Protein AF-A0A2D7FQX0-F1 (afdb_monomer_lite)

Foldseek 3Di:
DLVVQEPDDDQAEDADPDPPPPDPSYNYHHQQDFPDDDDDPLSVLQRCLAACRVVQAQHKDKAADPPDDDDHHCHCVVVVDPDQAKEAAQDPVDDDRQFGDDRIMIGHHDDLRNCSRVCCNVCVVVCCVVQVPNSRNSSSVSRCVRPVHHHYDDPPPDDDCVPHVDD

Structure (mmCIF, N/CA/C/O backbone):
data_AF-A0A2D7FQX0-F1
#
_entry.id   AF-A0A2D7FQX0-F1
#
loop_
_atom_site.group_PDB
_atom_site.id
_atom_site.type_symbol
_atom_site.label_atom_id
_atom_site.label_alt_id
_atom_site.label_comp_id
_atom_site.label_asym_id
_atom_site.label_entity_id
_atom_site.label_seq_id
_atom_site.pdbx_PDB_ins_code
_atom_site.Cartn_x
_atom_site.Cartn_y
_atom_site.Cartn_z
_atom_site.occupancy
_atom_site.B_iso_or_equiv
_atom_site.auth_seq_id
_atom_site.auth_comp_id
_atom_site.auth_asym_id
_atom_site.auth_atom_id
_atom_site.pdbx_PDB_model_num
ATOM 1 N N . MET A 1 1 ? -14.832 -13.336 9.123 1.00 69.75 1 MET A N 1
ATOM 2 C CA . MET A 1 1 ? -15.171 -12.810 7.781 1.00 69.75 1 MET A CA 1
ATOM 3 C C . MET A 1 1 ? -15.083 -11.294 7.805 1.00 69.75 1 MET A C 1
ATOM 5 O O . MET A 1 1 ? -15.625 -10.688 8.723 1.00 69.75 1 MET A O 1
ATOM 9 N N . VAL A 1 2 ? -14.405 -10.688 6.828 1.00 84.75 2 VAL A N 1
ATOM 10 C CA . VAL A 1 2 ? -14.232 -9.225 6.724 1.00 84.75 2 VAL A CA 1
ATOM 11 C C . VAL A 1 2 ? -15.586 -8.505 6.645 1.00 84.75 2 VAL A C 1
ATOM 13 O O . VAL A 1 2 ? -15.801 -7.539 7.367 1.00 84.75 2 VAL A O 1
ATOM 16 N N . LEU A 1 3 ? -16.536 -9.049 5.872 1.00 89.31 3 LEU A N 1
ATOM 17 C CA . LEU A 1 3 ? -17.895 -8.506 5.717 1.00 89.31 3 LEU A CA 1
ATOM 18 C C . LEU A 1 3 ? -18.701 -8.427 7.022 1.00 89.31 3 LEU A C 1
ATOM 20 O O . LEU A 1 3 ? -19.589 -7.597 7.141 1.00 89.31 3 LEU A O 1
ATOM 24 N N . ALA A 1 4 ? -18.382 -9.255 8.020 1.00 90.50 4 ALA A N 1
ATOM 25 C CA . ALA A 1 4 ? -19.036 -9.194 9.328 1.00 90.50 4 ALA A CA 1
ATOM 26 C C . ALA A 1 4 ? -18.488 -8.065 10.224 1.00 90.50 4 ALA A C 1
ATOM 28 O O . ALA A 1 4 ? -19.060 -7.788 11.273 1.00 90.50 4 ALA A O 1
ATOM 29 N N . ASN A 1 5 ? -17.375 -7.435 9.831 1.00 93.31 5 ASN A N 1
ATOM 30 C CA . ASN A 1 5 ? -16.667 -6.416 10.607 1.00 93.31 5 ASN A CA 1
ATOM 31 C C . ASN A 1 5 ? -16.786 -5.011 9.993 1.00 93.31 5 ASN A C 1
ATOM 33 O O . ASN A 1 5 ? -16.045 -4.109 10.372 1.00 93.31 5 ASN A O 1
ATOM 37 N N . THR A 1 6 ? -17.683 -4.792 9.034 1.00 95.19 6 THR A N 1
ATOM 38 C CA . THR A 1 6 ? -17.898 -3.466 8.445 1.00 95.19 6 THR A CA 1
ATOM 39 C C . THR A 1 6 ? -19.360 -3.265 8.083 1.00 95.19 6 THR A C 1
ATOM 41 O O . THR A 1 6 ? -20.029 -4.199 7.648 1.00 95.19 6 THR A O 1
ATOM 44 N N . SER A 1 7 ? -19.862 -2.042 8.259 1.00 95.31 7 SER A N 1
ATOM 45 C CA . SER A 1 7 ? -21.178 -1.643 7.745 1.00 95.31 7 SER A CA 1
ATOM 46 C C . SER A 1 7 ? -21.122 -1.172 6.287 1.00 95.31 7 SER A C 1
ATOM 48 O O . SER A 1 7 ? -22.158 -0.925 5.667 1.00 95.31 7 SER A O 1
ATOM 50 N N . ARG A 1 8 ? -19.916 -1.028 5.724 1.00 93.44 8 ARG A N 1
ATOM 51 C CA . ARG A 1 8 ? -19.702 -0.532 4.366 1.00 93.44 8 ARG A CA 1
ATOM 52 C C . ARG A 1 8 ? -19.830 -1.648 3.342 1.00 93.44 8 ARG A C 1
ATOM 54 O O . ARG A 1 8 ? -19.433 -2.787 3.568 1.00 93.44 8 ARG A O 1
ATOM 61 N N . GLN A 1 9 ? -20.294 -1.275 2.155 1.00 92.31 9 GLN A N 1
ATOM 62 C CA . GLN A 1 9 ? -20.183 -2.137 0.990 1.00 92.31 9 GLN A CA 1
ATOM 63 C C . GLN A 1 9 ? -18.723 -2.160 0.524 1.00 92.31 9 GLN A C 1
ATOM 65 O O . GLN A 1 9 ? -18.178 -1.129 0.128 1.00 92.31 9 GLN A O 1
ATOM 70 N N . VAL A 1 10 ? -18.100 -3.335 0.563 1.00 92.50 10 VAL A N 1
ATOM 71 C CA . VAL A 1 10 ? -16.720 -3.549 0.113 1.00 92.50 10 VAL A CA 1
ATOM 72 C C . VAL A 1 10 ? -16.698 -4.479 -1.095 1.00 92.50 10 VAL A C 1
ATOM 74 O O . VAL A 1 10 ? -17.532 -5.375 -1.215 1.00 92.50 10 VAL A O 1
ATOM 77 N N . LYS A 1 11 ? -15.744 -4.254 -2.001 1.00 93.94 11 LYS A N 1
ATOM 78 C CA . LYS A 1 11 ? -15.471 -5.126 -3.148 1.00 93.94 11 LYS A CA 1
ATOM 79 C C . LYS A 1 11 ? -14.077 -5.709 -2.998 1.00 93.94 11 LYS A C 1
ATOM 81 O O . LYS A 1 11 ? -13.106 -4.956 -2.913 1.00 93.94 11 LYS A O 1
ATOM 86 N N . PHE A 1 12 ? -13.981 -7.032 -2.984 1.00 95.00 12 PHE A N 1
ATOM 87 C CA . PHE A 1 12 ? -12.698 -7.718 -2.919 1.00 95.00 12 PHE A CA 1
ATOM 88 C C . PHE A 1 12 ? -12.122 -7.872 -4.315 1.00 95.00 12 PHE A C 1
ATOM 90 O O . PHE A 1 12 ? -12.806 -8.335 -5.221 1.00 95.00 12 PHE A O 1
ATOM 97 N N . HIS A 1 13 ? -10.854 -7.503 -4.456 1.00 95.12 13 HIS A N 1
ATOM 98 C CA . HIS A 1 13 ? -10.065 -7.761 -5.649 1.00 95.12 13 HIS A CA 1
ATOM 99 C C . HIS A 1 13 ? -8.922 -8.684 -5.246 1.00 95.12 13 HIS A C 1
ATOM 101 O O . HIS A 1 13 ? -8.161 -8.360 -4.334 1.00 95.12 13 HIS A O 1
ATOM 107 N N . CYS A 1 14 ? -8.825 -9.841 -5.892 1.00 94.44 14 CYS A N 1
ATOM 108 C CA . CYS A 1 14 ? -7.759 -10.804 -5.656 1.00 94.44 14 CYS A CA 1
ATOM 109 C C . CYS A 1 14 ? -6.913 -10.916 -6.920 1.00 94.44 14 CYS A C 1
ATOM 111 O O . CYS A 1 14 ? -7.415 -11.303 -7.973 1.00 94.44 14 CYS A O 1
ATOM 113 N N . PHE A 1 15 ? -5.638 -10.560 -6.804 1.00 92.06 15 PHE A N 1
ATOM 114 C CA . PHE A 1 15 ? -4.662 -10.694 -7.876 1.00 92.06 15 PHE A CA 1
ATOM 115 C C . PHE A 1 15 ? -4.051 -12.097 -7.819 1.00 92.06 15 PHE A C 1
ATOM 117 O O . PHE A 1 15 ? -3.250 -12.382 -6.930 1.00 92.06 15 PHE A O 1
ATOM 124 N N . THR A 1 16 ? -4.474 -12.988 -8.713 1.00 92.06 16 THR A N 1
ATOM 125 C CA . THR A 1 16 ? -4.135 -14.419 -8.675 1.00 92.06 16 THR A CA 1
ATOM 126 C C . THR A 1 16 ? -4.278 -15.060 -10.056 1.00 92.06 16 THR A C 1
ATOM 128 O O . THR A 1 16 ? -5.018 -14.573 -10.910 1.00 92.06 16 THR A O 1
ATOM 131 N N . ASP A 1 17 ? -3.595 -16.185 -10.256 1.00 90.44 17 ASP A N 1
ATOM 132 C CA . ASP A 1 17 ? -3.653 -16.975 -11.491 1.00 90.44 17 ASP A CA 1
ATOM 133 C C . ASP A 1 17 ? -4.807 -17.999 -11.491 1.00 90.44 17 ASP A C 1
ATOM 135 O O . ASP A 1 17 ? -5.064 -18.648 -12.504 1.00 90.44 17 ASP A O 1
ATOM 139 N N . THR A 1 18 ? -5.515 -18.165 -10.365 1.00 91.44 18 THR A N 1
ATOM 140 C CA . THR A 1 18 ? -6.626 -19.123 -10.229 1.00 91.44 18 THR A CA 1
ATOM 141 C C . THR A 1 18 ? -7.820 -18.552 -9.465 1.00 91.44 18 THR A C 1
ATOM 143 O O . THR A 1 18 ? -7.662 -17.768 -8.531 1.00 91.44 18 THR A O 1
ATOM 146 N N . ARG A 1 19 ? -9.027 -18.984 -9.851 1.00 91.88 19 ARG A N 1
ATOM 147 C CA . ARG A 1 19 ? -10.294 -18.698 -9.155 1.00 91.88 19 ARG A CA 1
ATOM 148 C C . ARG A 1 19 ? -10.692 -19.814 -8.177 1.00 91.88 19 ARG A C 1
ATOM 150 O O . ARG A 1 19 ? -11.628 -19.636 -7.404 1.00 91.88 19 ARG A O 1
ATOM 157 N N . ASP A 1 20 ? -10.014 -20.958 -8.209 1.00 94.44 20 ASP A N 1
ATOM 158 C CA . ASP A 1 20 ? -10.454 -22.152 -7.489 1.00 94.44 20 ASP A CA 1
ATOM 159 C C . ASP A 1 20 ? -10.583 -21.898 -5.980 1.00 94.44 20 ASP A C 1
ATOM 161 O O . ASP A 1 20 ? -9.637 -21.478 -5.315 1.00 94.44 20 ASP A O 1
ATOM 165 N N . GLY A 1 21 ? -11.773 -22.170 -5.437 1.00 92.88 21 GLY A N 1
ATOM 166 C CA . GLY A 1 21 ? -12.066 -22.024 -4.009 1.00 92.88 21 GLY A CA 1
ATOM 167 C C . GLY A 1 21 ? -12.312 -20.590 -3.526 1.00 92.88 21 GLY A C 1
ATOM 168 O O . GLY A 1 21 ? -12.450 -20.397 -2.319 1.00 92.88 21 GLY A O 1
ATOM 169 N N . LEU A 1 22 ? -12.373 -19.601 -4.424 1.00 93.38 22 LEU A N 1
ATOM 170 C CA . LEU A 1 22 ? -12.762 -18.228 -4.094 1.00 93.38 22 LEU A CA 1
ATOM 171 C C . LEU A 1 22 ? -14.280 -18.039 -4.204 1.00 93.38 22 LEU A C 1
ATOM 173 O O . LEU A 1 22 ? -14.915 -18.614 -5.086 1.00 93.38 22 LEU A O 1
ATOM 177 N N . ASP A 1 23 ? -14.845 -17.202 -3.331 1.00 92.38 23 ASP A N 1
ATOM 178 C CA . ASP A 1 23 ? -16.248 -16.787 -3.415 1.00 92.38 23 ASP A CA 1
ATOM 179 C C . ASP A 1 23 ? -16.519 -16.008 -4.715 1.00 92.38 23 ASP A C 1
ATOM 181 O O . ASP A 1 23 ? -15.691 -15.203 -5.152 1.00 92.38 23 ASP A O 1
ATOM 185 N N . ASP A 1 24 ? -17.709 -16.187 -5.296 1.00 91.38 24 ASP A N 1
ATOM 186 C CA . ASP A 1 24 ? -18.105 -15.562 -6.571 1.00 91.38 24 ASP A CA 1
ATOM 187 C C . ASP A 1 24 ? -18.096 -14.021 -6.531 1.00 91.38 24 ASP A C 1
ATOM 189 O O . ASP A 1 24 ? -17.910 -13.366 -7.558 1.00 91.38 24 ASP A O 1
ATOM 193 N N . ASP A 1 25 ? -18.254 -13.436 -5.341 1.00 91.75 25 ASP A N 1
ATOM 194 C CA . ASP A 1 25 ? -18.229 -11.985 -5.122 1.00 91.75 25 ASP A CA 1
ATOM 195 C C . ASP A 1 25 ? -16.803 -11.390 -5.130 1.00 91.75 25 ASP A C 1
ATOM 197 O O . ASP A 1 25 ? -16.632 -10.168 -5.045 1.00 91.75 25 ASP A O 1
ATOM 201 N N . ILE A 1 26 ? -15.761 -12.225 -5.236 1.00 94.69 26 ILE A N 1
ATOM 202 C CA . ILE A 1 26 ? -14.366 -11.785 -5.346 1.00 94.69 26 ILE A CA 1
ATOM 203 C C . ILE A 1 26 ? -14.027 -11.519 -6.817 1.00 94.69 26 ILE A C 1
ATOM 205 O O . ILE A 1 26 ? -14.014 -12.415 -7.665 1.00 94.69 26 ILE A O 1
ATOM 209 N N . ALA A 1 27 ? -13.658 -10.275 -7.122 1.00 94.88 27 ALA A N 1
ATOM 210 C CA . ALA A 1 27 ? -13.127 -9.911 -8.426 1.00 94.88 27 ALA A CA 1
ATOM 211 C C . ALA A 1 27 ? -11.709 -10.483 -8.591 1.00 94.88 27 ALA A C 1
ATOM 213 O O . ALA A 1 27 ? -10.731 -9.944 -8.071 1.00 94.88 27 ALA A O 1
ATOM 214 N N . VAL A 1 28 ? -11.605 -11.593 -9.320 1.00 95.56 28 VAL A N 1
ATOM 215 C CA . VAL A 1 28 ? -10.324 -12.217 -9.673 1.00 95.56 28 VAL A CA 1
ATOM 216 C C . VAL A 1 28 ? -9.674 -11.455 -10.825 1.00 95.56 28 VAL A C 1
ATOM 218 O O . VAL A 1 28 ? -10.263 -11.330 -11.901 1.00 95.56 28 VAL A O 1
ATOM 221 N N . LEU A 1 29 ? -8.463 -10.958 -10.592 1.00 93.88 29 LEU A N 1
ATOM 222 C CA . LEU A 1 29 ? -7.658 -10.185 -11.532 1.00 93.88 29 LEU A CA 1
ATOM 223 C C . LEU A 1 29 ? -6.298 -10.867 -11.753 1.00 93.88 29 LEU A C 1
ATOM 225 O O . LEU A 1 29 ? -5.785 -11.498 -10.830 1.00 93.88 29 LEU A O 1
ATOM 229 N N . PRO A 1 30 ? -5.685 -10.732 -12.941 1.00 91.06 30 PRO A N 1
ATOM 230 C CA . PRO A 1 30 ? -4.346 -11.262 -13.181 1.00 91.06 30 PRO A CA 1
ATOM 231 C C . PRO A 1 30 ? -3.321 -10.536 -12.311 1.00 91.06 30 PRO A C 1
ATOM 233 O O . PRO A 1 30 ? -3.418 -9.319 -12.142 1.00 91.06 30 PRO A O 1
ATOM 236 N N . ILE A 1 31 ? -2.330 -11.261 -11.789 1.00 89.62 31 ILE A N 1
ATOM 237 C CA . ILE A 1 31 ? -1.232 -10.669 -11.012 1.00 89.62 31 ILE A CA 1
ATOM 238 C C . ILE A 1 31 ? -0.584 -9.543 -11.835 1.00 89.62 31 ILE A C 1
ATOM 240 O O . ILE A 1 31 ? -0.220 -9.794 -12.986 1.00 89.62 31 ILE A O 1
ATOM 244 N N . PRO A 1 32 ? -0.424 -8.316 -11.296 1.00 88.31 32 PRO A N 1
ATOM 245 C CA . PRO A 1 32 ? 0.136 -7.234 -12.085 1.00 88.31 32 PRO A CA 1
ATOM 246 C C . PRO A 1 32 ? 1.589 -7.550 -12.446 1.00 88.31 32 PRO A C 1
ATOM 248 O O . PRO A 1 32 ? 2.374 -8.037 -11.624 1.00 88.31 32 PRO A O 1
ATOM 251 N N . GLU A 1 33 ? 1.932 -7.307 -13.704 1.00 84.06 33 GLU A N 1
ATOM 252 C CA . GLU A 1 33 ? 3.251 -7.618 -14.235 1.00 84.06 33 GLU A CA 1
ATOM 253 C C . GLU A 1 33 ? 4.238 -6.482 -13.963 1.00 84.06 33 GLU A C 1
ATOM 255 O O . GLU A 1 33 ? 3.891 -5.301 -13.975 1.00 84.06 33 GLU A O 1
ATOM 260 N N . VAL A 1 34 ? 5.495 -6.865 -13.761 1.00 87.56 34 VAL A N 1
ATOM 261 C CA . VAL A 1 34 ? 6.651 -5.970 -13.753 1.00 87.56 34 VAL A CA 1
ATOM 262 C C . VAL A 1 34 ? 7.587 -6.502 -14.832 1.00 87.56 34 VAL A C 1
ATOM 264 O O . VAL A 1 34 ? 7.856 -7.703 -14.867 1.00 87.56 34 VAL A O 1
ATOM 267 N N . LYS A 1 35 ? 8.085 -5.645 -15.725 1.00 89.56 35 LYS A N 1
ATOM 268 C CA . LYS A 1 35 ? 8.873 -6.056 -16.911 1.00 89.56 35 LYS A CA 1
ATOM 269 C C . LYS A 1 35 ? 10.260 -6.621 -16.604 1.00 89.56 35 LYS A C 1
ATOM 271 O O . LYS A 1 35 ? 11.010 -6.953 -17.520 1.00 89.56 35 LYS A O 1
ATOM 276 N N . VAL A 1 36 ? 10.624 -6.698 -15.332 1.00 88.25 36 VAL A N 1
ATOM 277 C CA . VAL A 1 36 ? 11.909 -7.209 -14.870 1.00 88.25 36 VAL A CA 1
ATOM 278 C C . VAL A 1 36 ? 11.701 -8.361 -13.897 1.00 88.25 36 VAL A C 1
ATOM 280 O O . VAL A 1 36 ? 10.661 -8.458 -13.250 1.00 88.25 36 VAL A O 1
ATOM 283 N N . ASP A 1 37 ? 12.709 -9.226 -13.770 1.00 85.31 37 ASP A N 1
ATOM 284 C CA . ASP A 1 37 ? 12.676 -10.378 -12.863 1.00 85.31 37 A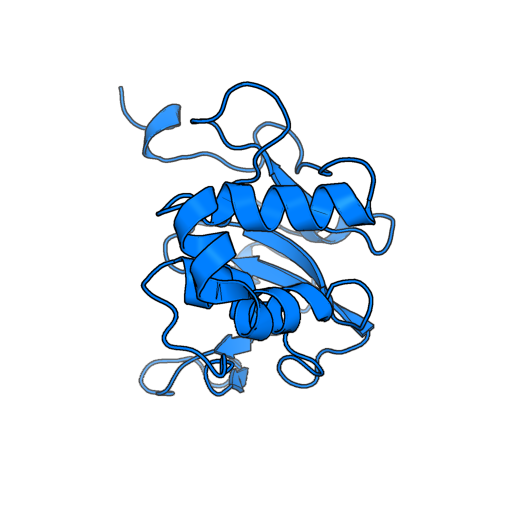SP A CA 1
ATOM 285 C C . ASP A 1 37 ? 12.778 -9.941 -11.390 1.00 85.31 37 ASP A C 1
ATOM 287 O O . ASP A 1 37 ? 13.852 -9.915 -10.778 1.00 85.31 37 ASP A O 1
ATOM 291 N N . ALA A 1 38 ? 11.652 -9.480 -10.851 1.00 79.81 38 ALA A N 1
ATOM 292 C CA . ALA A 1 38 ? 11.507 -9.044 -9.475 1.00 79.81 38 ALA A CA 1
ATOM 293 C C . ALA A 1 38 ? 11.429 -10.264 -8.547 1.00 79.81 38 ALA A C 1
ATOM 295 O O . ALA A 1 38 ? 10.528 -11.097 -8.666 1.00 79.81 38 ALA A O 1
ATOM 296 N N . ALA A 1 39 ? 12.350 -10.351 -7.588 1.00 72.50 39 ALA A N 1
ATOM 297 C CA . ALA A 1 39 ? 12.384 -11.459 -6.645 1.00 72.50 39 ALA A CA 1
ATOM 298 C C . ALA A 1 39 ? 11.519 -11.179 -5.408 1.00 72.50 39 ALA A C 1
ATOM 300 O O . ALA A 1 39 ? 11.592 -10.109 -4.802 1.00 72.50 39 ALA A O 1
ATOM 301 N N . GLY A 1 40 ? 10.761 -12.195 -4.988 1.00 70.88 40 GLY A N 1
ATOM 302 C CA . GLY A 1 40 ? 10.087 -12.232 -3.694 1.00 70.88 40 GLY A CA 1
ATOM 303 C C . GLY A 1 40 ? 9.194 -11.022 -3.436 1.00 70.88 40 GLY A C 1
ATOM 304 O O . GLY A 1 40 ? 8.303 -10.707 -4.221 1.00 70.88 40 GLY A O 1
ATOM 305 N N . ILE A 1 41 ? 9.439 -10.369 -2.301 1.00 71.44 41 ILE A N 1
ATOM 306 C CA . ILE A 1 41 ? 8.574 -9.324 -1.766 1.00 71.44 41 ILE A CA 1
ATOM 307 C C . ILE A 1 41 ? 8.577 -8.083 -2.688 1.00 71.44 41 ILE A C 1
ATOM 309 O O . ILE A 1 41 ? 7.498 -7.616 -3.031 1.00 71.44 41 ILE A O 1
ATOM 313 N N . PHE A 1 42 ? 9.722 -7.687 -3.273 1.00 76.12 42 PHE A N 1
ATOM 314 C CA . PHE A 1 42 ? 9.827 -6.538 -4.202 1.00 76.12 42 PHE A CA 1
ATOM 315 C C . PHE A 1 42 ? 8.837 -6.565 -5.366 1.00 76.12 42 PHE A C 1
ATOM 317 O O . PHE A 1 42 ? 8.376 -5.509 -5.804 1.00 76.12 42 PHE A O 1
ATOM 324 N N . LYS A 1 43 ? 8.498 -7.757 -5.877 1.00 75.69 43 LYS A N 1
ATOM 325 C CA . LYS A 1 43 ? 7.496 -7.890 -6.940 1.00 75.69 43 LYS A CA 1
ATOM 326 C C . LYS A 1 43 ? 6.158 -7.314 -6.479 1.00 75.69 43 LYS A C 1
ATOM 328 O O . LYS A 1 43 ? 5.521 -6.576 -7.217 1.00 75.69 43 LYS A O 1
ATOM 333 N N . ARG A 1 44 ? 5.768 -7.591 -5.236 1.00 76.38 44 ARG A N 1
ATOM 334 C CA . ARG A 1 44 ? 4.538 -7.092 -4.623 1.00 76.38 44 ARG A CA 1
ATOM 335 C C . ARG A 1 44 ? 4.568 -5.578 -4.403 1.00 76.38 44 ARG A C 1
ATOM 337 O O . ARG A 1 44 ? 3.626 -4.909 -4.819 1.00 76.38 44 ARG A O 1
ATOM 344 N N . GLU A 1 45 ? 5.619 -5.021 -3.788 1.00 79.75 45 GLU A N 1
ATOM 345 C CA . GLU A 1 45 ? 5.667 -3.568 -3.508 1.00 79.75 45 GLU A CA 1
ATOM 346 C C . GLU A 1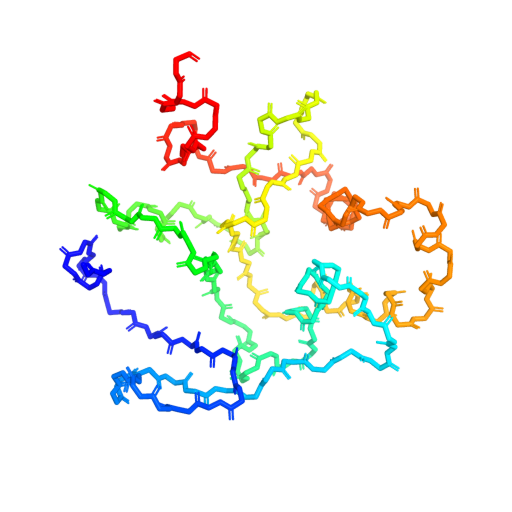 45 ? 5.774 -2.703 -4.761 1.00 79.75 45 GLU A C 1
ATOM 348 O O . GLU A 1 45 ? 5.586 -1.496 -4.675 1.00 79.75 45 GLU A O 1
ATOM 353 N N . THR A 1 46 ? 6.085 -3.281 -5.918 1.00 85.69 46 THR A N 1
ATOM 354 C CA . THR A 1 46 ? 6.226 -2.520 -7.164 1.00 85.69 46 THR A CA 1
ATOM 355 C C . THR A 1 46 ? 5.069 -2.761 -8.119 1.00 85.69 46 THR A C 1
ATOM 357 O O . THR A 1 46 ? 4.608 -1.811 -8.740 1.00 85.69 46 THR A O 1
ATOM 360 N N . ALA A 1 47 ? 4.526 -3.976 -8.204 1.00 89.62 47 ALA A N 1
ATOM 361 C CA . ALA A 1 47 ? 3.476 -4.326 -9.163 1.00 89.62 47 ALA A CA 1
ATOM 362 C C . ALA A 1 47 ? 2.146 -3.575 -8.940 1.00 89.62 47 ALA A C 1
ATOM 364 O O . ALA A 1 47 ? 1.464 -3.212 -9.902 1.00 89.62 47 ALA A O 1
ATOM 365 N N . PHE A 1 48 ? 1.779 -3.291 -7.684 1.00 91.81 48 PHE A N 1
ATOM 366 C CA . PHE A 1 48 ? 0.524 -2.593 -7.359 1.00 91.81 48 PHE A CA 1
ATOM 367 C C . PHE A 1 48 ? 0.495 -1.115 -7.757 1.00 91.81 48 PHE A C 1
ATOM 369 O O . PHE A 1 48 ? -0.559 -0.486 -7.741 1.00 91.81 48 PHE A O 1
ATOM 376 N N . PHE A 1 49 ? 1.632 -0.553 -8.145 1.00 94.00 49 PHE A N 1
ATOM 377 C CA . PHE A 1 49 ? 1.706 0.820 -8.627 1.00 94.00 49 PHE A CA 1
ATOM 378 C C . PHE A 1 49 ? 1.738 0.878 -10.156 1.00 94.00 49 PHE A C 1
ATOM 380 O O . PHE A 1 49 ? 2.095 1.888 -10.743 1.00 94.00 49 PHE A O 1
ATOM 387 N N . SER A 1 50 ? 1.374 -0.207 -10.838 1.00 90.25 50 SER A N 1
ATOM 388 C CA . SER A 1 50 ? 1.242 -0.179 -12.289 1.00 90.25 50 SER A CA 1
ATOM 389 C C . SER A 1 50 ? 0.067 0.711 -12.704 1.00 90.25 50 SER A C 1
ATOM 391 O O . SER A 1 50 ? -0.955 0.812 -12.020 1.00 90.25 50 SER A O 1
ATOM 393 N N . LYS A 1 51 ? 0.206 1.363 -13.862 1.00 89.56 51 LYS A N 1
ATOM 394 C CA . LYS A 1 51 ? -0.861 2.189 -14.432 1.00 89.56 51 LYS A CA 1
ATOM 395 C C . LYS A 1 51 ? -2.130 1.358 -14.635 1.00 89.56 51 LYS A C 1
ATOM 397 O O . LYS A 1 51 ? -2.056 0.279 -15.222 1.00 89.56 51 LYS A O 1
ATOM 402 N N . ASN A 1 52 ? -3.286 1.904 -14.252 1.00 88.12 52 ASN A N 1
ATOM 403 C CA . ASN A 1 52 ? -4.581 1.243 -14.387 1.00 88.12 52 ASN A CA 1
ATOM 404 C C . ASN A 1 52 ? -4.656 -0.099 -13.641 1.00 88.12 52 ASN A C 1
ATOM 406 O O . ASN A 1 52 ? -5.213 -1.070 -14.164 1.00 88.12 52 ASN A O 1
ATOM 410 N N . LEU A 1 53 ? -4.100 -0.161 -12.422 1.00 93.31 53 LEU A N 1
ATOM 411 C CA . LEU A 1 53 ? -4.144 -1.351 -11.570 1.00 93.31 53 LEU A CA 1
ATOM 412 C C . LEU A 1 53 ? -5.586 -1.871 -11.464 1.00 93.31 53 LEU A C 1
ATOM 414 O O . LEU A 1 53 ? -6.425 -1.272 -10.795 1.00 93.31 53 LEU A O 1
ATOM 418 N N . GLY A 1 54 ? -5.880 -2.990 -12.127 1.00 91.31 54 GLY A N 1
ATOM 419 C CA . GLY A 1 54 ? -7.186 -3.647 -12.053 1.00 91.31 54 GLY A CA 1
ATOM 420 C C . GLY A 1 54 ? -8.388 -2.802 -12.495 1.00 91.31 54 GLY A C 1
ATOM 421 O O . GLY A 1 54 ? -9.510 -3.137 -12.125 1.00 91.31 54 GLY A O 1
ATOM 422 N N . GLY A 1 55 ? -8.193 -1.704 -13.238 1.00 93.69 55 GLY A N 1
ATOM 423 C CA . GLY A 1 55 ? -9.288 -0.773 -13.550 1.00 93.69 55 GLY A CA 1
ATOM 424 C C . GLY A 1 55 ? -9.693 0.142 -12.386 1.00 93.69 55 GLY A C 1
ATOM 425 O O . GLY A 1 55 ? -10.809 0.663 -12.383 1.00 93.69 55 GLY A O 1
ATOM 426 N N . LEU A 1 56 ? -8.828 0.305 -11.379 1.00 95.25 56 LEU A N 1
ATOM 427 C CA . LEU A 1 56 ? -9.136 1.010 -10.130 1.00 95.25 56 LEU A CA 1
ATOM 428 C C . LEU A 1 56 ? -8.652 2.468 -10.097 1.00 95.25 56 LEU A C 1
ATOM 430 O O . LEU A 1 56 ? -8.741 3.092 -9.044 1.00 95.25 56 LEU A O 1
ATOM 434 N N . ASP A 1 57 ? -8.177 3.027 -11.215 1.00 95.44 57 ASP A N 1
ATOM 435 C CA . ASP A 1 57 ? -7.704 4.418 -11.288 1.00 95.44 57 ASP A CA 1
ATOM 436 C C . ASP A 1 57 ? -8.729 5.407 -10.694 1.00 95.44 57 ASP A C 1
ATOM 438 O O . ASP A 1 57 ? -9.930 5.357 -10.975 1.00 95.44 57 ASP A O 1
ATOM 442 N N . GLY A 1 58 ? -8.245 6.311 -9.841 1.00 95.75 58 GLY A N 1
ATOM 443 C CA . GLY A 1 58 ? -9.042 7.289 -9.101 1.00 95.75 58 GLY A CA 1
ATOM 444 C C . GLY A 1 58 ? -9.750 6.740 -7.858 1.00 95.75 58 GLY A C 1
ATOM 445 O O . GLY A 1 58 ? -10.390 7.510 -7.144 1.00 95.75 58 GLY A O 1
ATOM 446 N N . GLN A 1 59 ? -9.652 5.440 -7.566 1.00 96.06 59 GLN A N 1
ATOM 447 C CA . GLN A 1 59 ? -10.270 4.836 -6.384 1.00 96.06 59 GLN A CA 1
ATOM 448 C C . GLN A 1 59 ? -9.258 4.686 -5.249 1.00 96.06 59 GLN A C 1
ATOM 450 O O . GLN A 1 59 ? -8.114 4.273 -5.454 1.00 96.06 59 GLN A O 1
ATOM 455 N N . ARG A 1 60 ? -9.703 4.971 -4.019 1.00 96.94 60 ARG A N 1
ATOM 456 C CA . ARG A 1 60 ? -8.963 4.591 -2.815 1.00 96.94 60 ARG A CA 1
ATOM 457 C C . ARG A 1 60 ? -9.087 3.089 -2.589 1.00 96.94 60 ARG A C 1
ATOM 459 O O . ARG A 1 60 ? -10.196 2.573 -2.463 1.00 96.94 60 ARG A O 1
ATOM 466 N N . VAL A 1 61 ? -7.952 2.412 -2.476 1.00 96.88 61 VAL A N 1
ATOM 467 C CA . VAL A 1 61 ? -7.868 0.971 -2.218 1.00 96.88 61 VAL A CA 1
ATOM 468 C C . VAL A 1 61 ? -7.188 0.697 -0.881 1.00 96.88 61 VAL A C 1
ATOM 470 O O . VAL A 1 61 ? -6.455 1.538 -0.356 1.00 96.88 61 VAL A O 1
ATOM 473 N N . PHE A 1 62 ? -7.457 -0.477 -0.318 1.00 96.94 62 PHE A N 1
ATOM 474 C CA . PHE A 1 62 ? -6.837 -0.974 0.907 1.00 96.94 62 PHE A CA 1
ATOM 475 C C . PHE A 1 62 ? -6.253 -2.348 0.598 1.00 96.94 62 PHE A C 1
ATOM 477 O O . PHE A 1 62 ? -6.995 -3.286 0.303 1.00 96.94 62 PHE A O 1
ATOM 484 N N . TYR A 1 63 ? -4.929 -2.438 0.618 1.00 95.62 63 TYR A N 1
ATOM 485 C CA . TYR A 1 63 ? -4.214 -3.694 0.473 1.00 95.62 63 TYR A CA 1
ATOM 486 C C . TYR A 1 63 ? -4.083 -4.377 1.835 1.00 95.62 63 TYR A C 1
ATOM 488 O O . TYR A 1 63 ? -3.801 -3.708 2.828 1.00 95.62 63 TYR A O 1
ATOM 496 N N . PHE A 1 64 ? -4.234 -5.700 1.849 1.00 94.56 64 PHE A N 1
ATOM 497 C CA . PHE A 1 64 ? -3.976 -6.559 3.000 1.00 94.56 64 PHE A CA 1
ATOM 498 C C . PHE A 1 64 ? -3.170 -7.778 2.549 1.00 94.56 64 PHE A C 1
ATOM 500 O O . PHE A 1 64 ? -3.495 -8.376 1.520 1.00 94.56 64 PHE A O 1
ATOM 507 N N . ASP A 1 65 ? -2.164 -8.175 3.330 1.00 92.00 65 ASP A N 1
ATOM 508 C CA . ASP A 1 65 ? -1.560 -9.501 3.176 1.00 92.00 65 ASP A CA 1
ATOM 509 C C . ASP A 1 65 ? -2.584 -10.606 3.501 1.00 92.00 65 ASP A C 1
ATOM 511 O O . ASP A 1 65 ? -3.522 -10.418 4.282 1.00 92.00 65 ASP A O 1
ATOM 515 N N . LEU A 1 66 ? -2.399 -11.786 2.900 1.00 90.56 66 LEU A N 1
ATOM 516 C CA . LEU A 1 66 ? -3.313 -12.925 3.069 1.00 90.56 66 LEU A CA 1
ATOM 517 C C . LEU A 1 66 ? -3.291 -13.526 4.482 1.00 90.56 66 LEU A C 1
ATOM 519 O O . LEU A 1 66 ? -4.225 -14.227 4.865 1.00 90.56 66 LEU A O 1
ATOM 523 N N . ASP A 1 67 ? -2.242 -13.269 5.256 1.00 92.00 67 ASP A N 1
ATOM 524 C CA . ASP A 1 67 ? -2.043 -13.768 6.618 1.00 92.00 67 ASP A CA 1
ATOM 525 C C . ASP A 1 67 ? -2.480 -12.763 7.704 1.00 92.00 67 ASP A C 1
ATOM 527 O O . ASP A 1 67 ? -2.113 -12.890 8.874 1.00 92.00 67 ASP A O 1
ATOM 531 N N . VAL A 1 68 ? -3.322 -11.788 7.345 1.00 93.75 68 VAL A N 1
ATOM 532 C CA . VAL A 1 68 ? -3.905 -10.819 8.282 1.00 93.75 68 VAL A CA 1
ATOM 533 C C . VAL A 1 68 ? -5.202 -11.346 8.902 1.00 93.75 68 VAL A C 1
ATOM 535 O O . VAL A 1 68 ? -6.122 -11.789 8.215 1.00 93.75 68 VAL A O 1
ATOM 538 N N . LEU A 1 69 ? -5.323 -11.210 10.227 1.00 94.38 69 LEU A N 1
ATOM 539 C CA . LEU A 1 69 ? -6.555 -11.489 10.964 1.00 94.38 69 LEU A CA 1
ATOM 540 C C . LEU A 1 69 ? -7.284 -10.189 11.332 1.00 94.38 69 LEU A C 1
ATOM 542 O O . LEU A 1 69 ? -6.755 -9.348 12.056 1.00 94.38 69 LEU A O 1
ATOM 546 N N . VAL A 1 70 ? -8.537 -10.060 10.895 1.00 94.44 70 VAL A N 1
ATOM 547 C CA . VAL A 1 70 ? -9.423 -8.959 11.302 1.00 94.44 70 VAL A CA 1
ATOM 548 C C . VAL A 1 70 ? -10.140 -9.334 12.597 1.00 94.44 70 VAL A C 1
ATOM 550 O O . VAL A 1 70 ? -10.943 -10.267 12.611 1.00 94.44 70 VAL A O 1
ATOM 553 N N . VAL A 1 71 ? -9.853 -8.597 13.673 1.00 93.19 71 VAL A N 1
ATOM 554 C CA . VAL A 1 71 ? -10.387 -8.858 15.027 1.00 93.19 71 VAL A CA 1
ATOM 555 C C . VAL A 1 71 ? -11.350 -7.784 15.542 1.00 93.19 71 VAL A C 1
ATOM 557 O O . VAL A 1 71 ? -12.018 -8.011 16.543 1.00 93.19 71 VAL A O 1
ATOM 560 N N . ASN A 1 72 ? -11.425 -6.634 14.867 1.00 93.19 72 ASN A N 1
ATOM 561 C CA . ASN A 1 72 ? -12.260 -5.486 15.226 1.00 93.19 72 ASN A CA 1
ATOM 562 C C . ASN A 1 72 ? -12.968 -4.924 13.981 1.00 93.19 72 ASN A C 1
ATOM 564 O O . ASN A 1 72 ? -12.668 -5.319 12.852 1.00 93.19 72 ASN A O 1
ATOM 568 N N . GLY A 1 73 ? -13.876 -3.968 14.197 1.00 96.19 73 GLY A N 1
ATOM 569 C CA . GLY A 1 73 ? -14.550 -3.243 13.122 1.00 96.19 73 GLY A CA 1
ATOM 570 C C . GLY A 1 73 ? -13.584 -2.459 12.220 1.00 96.19 73 GLY A C 1
ATOM 571 O O . GLY A 1 73 ? -12.605 -1.889 12.695 1.00 96.19 73 GLY A O 1
ATOM 572 N N . LEU A 1 74 ? -13.875 -2.413 10.918 1.00 96.81 74 LEU A N 1
ATOM 573 C CA . LEU A 1 74 ? -13.044 -1.777 9.885 1.00 96.81 74 LEU A CA 1
ATOM 574 C C . LEU A 1 74 ? -13.564 -0.408 9.422 1.00 96.81 74 LEU A C 1
ATOM 576 O O . LEU A 1 74 ? -12.904 0.267 8.636 1.00 96.81 74 LEU A O 1
ATOM 580 N N . ASP A 1 75 ? -14.736 0.026 9.887 1.00 97.38 75 ASP A N 1
ATOM 581 C CA . ASP A 1 75 ? -15.362 1.266 9.407 1.00 97.38 75 ASP A CA 1
ATOM 582 C C . ASP A 1 75 ? -14.487 2.502 9.646 1.00 97.38 75 ASP A C 1
ATOM 584 O O . ASP A 1 75 ? -14.413 3.373 8.771 1.00 97.38 75 ASP A O 1
ATOM 588 N N . ASP A 1 76 ? -13.791 2.537 10.786 1.00 97.00 76 ASP A N 1
ATOM 589 C CA . ASP A 1 76 ? -12.832 3.585 11.136 1.00 97.00 76 ASP A CA 1
ATOM 590 C C . ASP A 1 76 ? -11.578 3.515 10.264 1.00 97.00 76 ASP A C 1
ATOM 592 O O . ASP A 1 76 ? -11.109 4.555 9.800 1.00 97.00 76 ASP A O 1
ATOM 596 N N . LEU A 1 77 ? -11.085 2.306 9.957 1.00 96.88 77 LEU A N 1
ATOM 597 C CA . LEU A 1 77 ? -9.964 2.103 9.034 1.00 96.88 77 LEU A CA 1
ATOM 598 C C . LEU A 1 77 ? -10.266 2.725 7.670 1.00 96.88 77 LEU A C 1
ATOM 600 O O . LEU A 1 77 ? -9.457 3.480 7.131 1.00 96.88 77 LEU A O 1
ATOM 604 N N . PHE A 1 78 ? -11.467 2.474 7.150 1.00 96.75 78 PHE A N 1
ATOM 605 C CA . PHE A 1 78 ? -11.908 3.019 5.870 1.00 96.75 78 PHE A CA 1
ATOM 606 C C . PHE A 1 78 ? -12.165 4.531 5.907 1.00 96.75 78 PHE A C 1
ATOM 608 O O . PHE A 1 78 ? -11.993 5.207 4.894 1.00 96.75 78 PHE A O 1
ATOM 615 N N . ALA A 1 79 ? -12.576 5.076 7.055 1.00 96.94 79 ALA A N 1
ATOM 616 C CA . ALA A 1 79 ? -12.847 6.502 7.225 1.00 96.94 79 ALA A CA 1
ATOM 617 C C . ALA A 1 79 ? -11.600 7.338 7.553 1.00 96.94 79 ALA A C 1
ATOM 619 O O . ALA A 1 79 ? -11.685 8.571 7.529 1.00 96.94 79 ALA A O 1
ATOM 620 N N . TYR A 1 80 ? -10.486 6.704 7.928 1.00 98.12 80 TYR A N 1
ATOM 621 C CA . TYR A 1 80 ? -9.316 7.393 8.465 1.00 98.12 80 TYR A CA 1
ATOM 622 C C . TYR A 1 80 ? -8.593 8.282 7.444 1.00 98.12 80 TYR A C 1
ATOM 624 O O . TYR A 1 80 ? -8.378 9.451 7.776 1.00 98.12 80 TYR A O 1
ATOM 632 N N . PRO A 1 81 ? -8.265 7.819 6.218 1.00 97.62 81 PRO A N 1
ATOM 633 C CA . PRO A 1 81 ? -7.628 8.674 5.219 1.00 97.62 81 PRO A CA 1
ATOM 634 C C . PRO A 1 81 ? -8.500 9.897 4.897 1.00 97.62 81 PRO A C 1
ATOM 636 O O . PRO A 1 81 ? -9.692 9.753 4.620 1.00 97.62 81 PRO A O 1
ATOM 639 N N . LYS A 1 82 ? -7.924 11.106 4.964 1.00 94.81 82 LYS A N 1
ATOM 640 C CA . LYS A 1 82 ? -8.648 12.384 4.752 1.00 94.81 82 LYS A CA 1
ATOM 641 C C . LYS A 1 82 ? -8.280 13.104 3.458 1.00 94.81 82 LYS A C 1
ATOM 643 O O . LYS A 1 82 ? -8.884 14.119 3.129 1.00 94.81 82 LYS A O 1
ATOM 648 N N . ASP A 1 83 ? -7.299 12.576 2.752 1.00 96.06 83 ASP A N 1
ATOM 649 C CA . ASP A 1 83 ? -6.746 13.089 1.508 1.00 96.06 83 ASP A CA 1
ATOM 650 C C . ASP A 1 83 ? -6.386 11.902 0.607 1.00 96.06 83 ASP A C 1
ATOM 652 O O . ASP A 1 83 ? -6.734 10.761 0.920 1.00 96.06 83 ASP A O 1
ATOM 656 N N . ASP A 1 84 ? -5.706 12.160 -0.507 1.00 96.50 84 ASP A N 1
ATOM 657 C CA . ASP A 1 84 ? -5.307 11.146 -1.488 1.00 96.50 84 ASP A CA 1
ATOM 658 C C . ASP A 1 84 ? -3.911 10.564 -1.209 1.00 96.50 84 ASP A C 1
ATOM 660 O O . ASP A 1 84 ? -3.313 9.932 -2.083 1.00 96.50 84 ASP A O 1
ATOM 664 N N . ASP A 1 85 ? -3.367 10.771 -0.005 1.00 97.56 85 ASP A N 1
ATOM 665 C CA . ASP A 1 85 ? -2.050 10.251 0.346 1.00 97.56 85 ASP A CA 1
ATOM 666 C C . ASP A 1 85 ? -2.072 8.737 0.616 1.00 97.56 85 ASP A C 1
ATOM 668 O O . ASP A 1 85 ? -3.112 8.087 0.803 1.00 97.56 85 ASP A O 1
ATOM 672 N N . PHE A 1 86 ? -0.863 8.193 0.634 1.00 98.12 86 PHE A N 1
ATOM 673 C CA . PHE A 1 86 ? -0.493 6.845 1.002 1.00 98.12 86 PHE A CA 1
ATOM 674 C C . PHE A 1 86 ? -0.382 6.723 2.524 1.00 98.12 86 PHE A C 1
ATOM 676 O O . PHE A 1 86 ? 0.354 7.488 3.159 1.00 98.12 86 PHE A O 1
ATOM 683 N N . TYR A 1 87 ? -1.080 5.734 3.079 1.00 98.56 87 TYR A N 1
ATOM 684 C CA . TYR A 1 87 ? -1.100 5.383 4.496 1.00 98.56 87 TYR A CA 1
ATOM 685 C C . TYR A 1 87 ? -0.584 3.958 4.695 1.00 98.56 87 TYR A C 1
ATOM 687 O O . TYR A 1 87 ? -0.976 3.062 3.947 1.00 98.56 87 TYR A O 1
ATOM 695 N N . ILE A 1 88 ? 0.259 3.736 5.702 1.00 97.94 88 ILE A N 1
ATOM 696 C CA . ILE A 1 88 ? 0.911 2.442 5.962 1.00 97.94 88 ILE A CA 1
ATOM 697 C C . ILE A 1 88 ? 1.064 2.170 7.460 1.00 97.94 88 ILE A C 1
ATOM 699 O O . ILE A 1 88 ? 0.910 3.064 8.288 1.00 97.94 88 ILE A O 1
ATOM 703 N N . ILE A 1 89 ? 1.323 0.920 7.833 1.00 97.62 89 ILE A N 1
ATOM 704 C CA . ILE A 1 89 ? 1.676 0.559 9.209 1.00 97.62 89 ILE A CA 1
ATOM 705 C C . ILE A 1 89 ? 3.069 1.114 9.528 1.00 97.62 89 ILE A C 1
ATOM 707 O O . ILE A 1 89 ? 3.950 1.064 8.677 1.00 97.62 89 ILE A O 1
ATOM 711 N N . ASP A 1 90 ? 3.278 1.622 10.740 1.00 96.94 90 ASP A N 1
ATOM 712 C CA . ASP A 1 90 ? 4.612 1.993 11.226 1.00 96.94 90 ASP A CA 1
ATOM 713 C C . ASP A 1 90 ? 5.411 0.730 11.576 1.00 96.94 90 ASP A C 1
ATOM 715 O O . ASP A 1 90 ? 4.943 -0.094 12.370 1.00 96.94 90 ASP A O 1
ATOM 719 N N . ASP A 1 91 ? 6.565 0.518 10.937 1.00 95.69 91 ASP A N 1
ATOM 720 C CA . ASP A 1 91 ? 7.290 -0.744 11.072 1.00 95.69 91 ASP A CA 1
ATOM 721 C C . ASP A 1 91 ? 7.961 -0.895 12.441 1.00 95.69 91 ASP A C 1
ATOM 723 O O . ASP A 1 91 ? 8.890 -0.170 12.792 1.00 95.69 91 ASP A O 1
ATOM 727 N N . TRP A 1 92 ? 7.537 -1.924 13.181 1.00 94.19 92 TRP A N 1
ATOM 728 C CA . TRP A 1 92 ? 8.016 -2.219 14.534 1.00 94.19 92 TRP A CA 1
ATOM 729 C C . TRP A 1 92 ? 9.479 -2.671 14.607 1.00 94.19 92 TRP A C 1
ATOM 731 O O . TRP A 1 92 ? 10.070 -2.632 15.687 1.00 94.19 92 TRP A O 1
ATOM 741 N N . ALA A 1 93 ? 10.049 -3.172 13.507 1.00 91.44 93 ALA A N 1
ATOM 742 C CA . ALA A 1 93 ? 11.437 -3.628 13.475 1.00 91.44 93 ALA A CA 1
ATOM 743 C C . ALA A 1 93 ? 12.415 -2.479 13.181 1.00 91.44 93 ALA A C 1
ATOM 745 O O . ALA A 1 93 ? 13.581 -2.536 13.589 1.00 91.44 93 ALA A O 1
ATOM 746 N N . SER A 1 94 ? 11.948 -1.451 12.478 1.00 89.62 94 SER A N 1
ATOM 747 C CA . SER A 1 94 ? 12.715 -0.270 12.116 1.00 89.62 94 SER A CA 1
ATOM 748 C C . SER A 1 94 ? 12.869 0.711 13.284 1.00 89.62 94 SER A C 1
ATOM 750 O O . SER A 1 94 ? 12.134 0.687 14.272 1.00 89.62 94 SER A O 1
ATOM 752 N N . LYS A 1 95 ? 13.880 1.582 13.199 1.00 83.69 95 LYS A N 1
ATOM 753 C CA . LYS A 1 95 ? 14.058 2.681 14.154 1.00 83.69 95 LYS A CA 1
ATOM 754 C C . LYS A 1 95 ? 13.499 3.967 13.560 1.00 83.69 95 LYS A C 1
ATOM 756 O O . LYS A 1 95 ? 13.996 4.426 12.536 1.00 83.69 95 LYS A O 1
ATOM 761 N N . GLY A 1 96 ? 12.583 4.603 14.284 1.00 87.56 96 GLY A N 1
ATOM 762 C CA . GLY A 1 96 ? 11.964 5.863 13.873 1.00 87.56 96 GLY A CA 1
ATOM 763 C C . GLY A 1 96 ? 10.789 5.655 12.919 1.00 87.56 96 GLY A C 1
ATOM 764 O O . GLY A 1 96 ? 10.389 4.534 12.656 1.00 87.56 96 GLY A O 1
ATOM 765 N N . HIS A 1 97 ? 10.251 6.759 12.406 1.00 89.8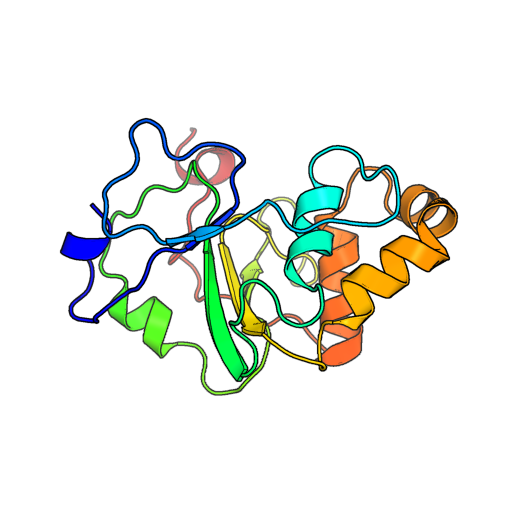1 97 HIS A N 1
ATOM 766 C CA . HIS A 1 97 ? 9.011 6.792 11.623 1.00 89.81 97 HIS A CA 1
ATOM 767 C C . HIS A 1 97 ? 9.289 6.937 10.117 1.00 89.81 97 HIS A C 1
ATOM 769 O O . HIS A 1 97 ? 8.713 7.793 9.442 1.00 89.81 97 HIS A O 1
ATOM 775 N N . SER A 1 98 ? 10.253 6.167 9.602 1.00 93.81 98 SER A N 1
ATOM 776 C CA . SER A 1 98 ? 10.741 6.282 8.217 1.00 93.81 98 SER A CA 1
ATOM 777 C C . SER A 1 98 ? 10.557 5.026 7.372 1.00 93.81 98 SER A C 1
ATOM 779 O O . SER A 1 98 ? 10.803 5.087 6.170 1.00 93.81 98 SER A O 1
ATOM 781 N N . VAL A 1 99 ? 10.131 3.90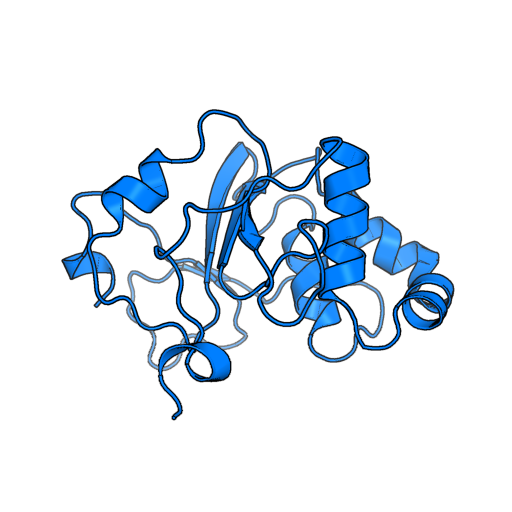7 7.963 1.00 96.31 99 VAL A N 1
ATOM 782 C CA . VAL A 1 99 ? 9.865 2.660 7.236 1.00 96.31 99 VAL A CA 1
ATOM 783 C C . VAL A 1 99 ? 8.456 2.187 7.554 1.00 96.31 99 VAL A C 1
ATOM 785 O O . VAL A 1 99 ? 8.062 2.096 8.713 1.00 96.31 99 VAL A O 1
ATOM 788 N N . GLY A 1 100 ? 7.688 1.909 6.507 1.00 96.12 100 GLY A N 1
ATOM 789 C CA . GLY A 1 100 ? 6.348 1.363 6.620 1.00 96.12 100 GLY A CA 1
ATOM 790 C C . GLY A 1 100 ? 6.318 -0.154 6.460 1.00 96.12 100 GLY A C 1
ATOM 791 O O . GLY A 1 100 ? 6.987 -0.715 5.591 1.00 96.12 100 GLY A O 1
ATOM 792 N N . GLN A 1 101 ? 5.484 -0.818 7.252 1.00 94.69 101 GLN A N 1
ATOM 793 C CA . GLN A 1 101 ? 5.244 -2.251 7.149 1.00 94.69 101 GLN A CA 1
ATOM 794 C C . GLN A 1 101 ? 4.123 -2.534 6.129 1.00 94.69 101 GLN A C 1
ATOM 796 O O . GLN A 1 101 ? 3.021 -1.992 6.195 1.00 94.69 101 GLN A O 1
ATOM 801 N N . GLY A 1 102 ? 4.432 -3.383 5.148 1.00 92.25 102 GLY A N 1
ATOM 802 C CA . GLY A 1 102 ? 3.635 -3.598 3.934 1.00 92.25 102 GLY A CA 1
ATOM 803 C C . GLY A 1 102 ? 2.450 -4.566 4.035 1.00 92.25 102 GLY A C 1
ATOM 804 O O . GLY A 1 102 ? 1.847 -4.848 3.006 1.00 92.25 102 GLY A O 1
ATOM 805 N N . SER A 1 103 ? 2.093 -5.079 5.217 1.00 93.19 103 SER A N 1
ATOM 806 C CA . SER A 1 103 ? 0.949 -5.996 5.366 1.00 93.19 103 SER A CA 1
ATOM 807 C C . SER A 1 103 ? -0.402 -5.292 5.343 1.00 93.19 103 SER A C 1
ATOM 809 O O . SER A 1 103 ? -1.418 -5.947 5.125 1.00 93.19 103 SER A O 1
ATOM 811 N N . CYS A 1 104 ? -0.433 -3.971 5.537 1.00 95.38 104 CYS A N 1
ATOM 812 C CA . CYS A 1 104 ? -1.594 -3.155 5.206 1.00 95.38 104 CYS A CA 1
ATOM 813 C C . CYS A 1 104 ? -1.181 -1.744 4.797 1.00 95.38 104 CYS A C 1
ATOM 815 O O . CYS A 1 104 ? -0.532 -1.022 5.557 1.00 95.38 104 CYS A O 1
ATOM 817 N N . PHE A 1 105 ? -1.649 -1.308 3.633 1.00 97.12 105 PHE A N 1
ATOM 818 C CA . PHE A 1 105 ? -1.494 0.071 3.184 1.00 97.12 105 PHE A CA 1
ATOM 819 C C . PHE A 1 105 ? -2.668 0.512 2.311 1.00 97.12 105 PHE A C 1
ATOM 821 O O . PHE A 1 105 ? -3.402 -0.308 1.760 1.00 97.12 105 PHE A O 1
ATOM 828 N N . SER A 1 106 ? -2.877 1.823 2.214 1.00 97.75 106 SER A N 1
ATOM 829 C CA . SER A 1 106 ? -3.968 2.416 1.441 1.00 97.75 106 SER A CA 1
ATOM 830 C C . SER A 1 106 ? -3.502 3.633 0.669 1.00 97.75 106 SER A C 1
ATOM 832 O O . SER A 1 106 ? -2.795 4.482 1.205 1.00 97.75 106 SER A O 1
ATOM 834 N N . TRP A 1 107 ? -3.955 3.750 -0.572 1.00 97.62 107 TRP A N 1
ATOM 835 C CA . TRP A 1 107 ? -3.656 4.865 -1.462 1.00 97.62 107 TRP A CA 1
ATOM 836 C C . TRP A 1 107 ? -4.790 5.051 -2.462 1.00 97.62 107 TRP A C 1
ATOM 838 O O . TRP A 1 107 ? -5.670 4.195 -2.576 1.00 97.62 107 TRP A O 1
ATOM 848 N N . VAL A 1 108 ? -4.769 6.170 -3.182 1.00 97.31 108 VAL A N 1
ATOM 849 C CA . VAL A 1 108 ? -5.594 6.357 -4.378 1.00 97.31 108 VAL A CA 1
ATOM 850 C C . VAL A 1 108 ? -4.802 5.873 -5.584 1.00 97.31 108 VAL A C 1
ATOM 852 O O . VAL A 1 108 ? -3.709 6.379 -5.848 1.00 97.31 108 VAL A O 1
ATOM 855 N N . VAL A 1 109 ? -5.334 4.879 -6.295 1.00 96.25 109 VAL A N 1
ATOM 856 C CA . VAL A 1 109 ? -4.702 4.343 -7.507 1.00 96.25 109 VAL A CA 1
ATOM 857 C C . VAL A 1 109 ? -4.646 5.447 -8.559 1.00 96.25 109 VAL A C 1
ATOM 859 O O . VAL A 1 109 ? -5.657 6.090 -8.841 1.00 96.25 109 VAL A O 1
ATOM 862 N N . GLY A 1 110 ? -3.469 5.690 -9.132 1.00 94.38 110 GLY A N 1
ATOM 863 C CA . GLY A 1 110 ? -3.300 6.706 -10.163 1.00 94.38 110 GLY A CA 1
ATOM 864 C C . GLY A 1 110 ? -1.888 7.276 -10.245 1.00 94.38 110 GLY A C 1
ATOM 865 O O . GLY A 1 110 ? -0.977 6.895 -9.508 1.00 94.38 110 GLY A O 1
ATOM 866 N N . ASP A 1 111 ? -1.730 8.244 -11.149 1.00 93.31 111 ASP A N 1
ATOM 867 C CA . ASP A 1 111 ? -0.434 8.724 -11.648 1.00 93.31 111 ASP A CA 1
ATOM 868 C C . ASP A 1 111 ? 0.551 9.183 -10.572 1.00 93.31 111 ASP A C 1
ATOM 870 O O . ASP A 1 111 ? 1.760 9.084 -10.768 1.00 93.31 111 ASP A O 1
ATOM 874 N N . ARG A 1 112 ? 0.061 9.629 -9.411 1.00 95.12 112 ARG A N 1
ATOM 875 C CA . ARG A 1 112 ? 0.908 10.093 -8.306 1.00 95.12 112 ARG A CA 1
ATOM 876 C C . ARG A 1 112 ? 1.943 9.057 -7.862 1.00 95.12 112 ARG A C 1
ATOM 878 O O . ARG A 1 112 ? 3.052 9.451 -7.492 1.00 95.12 112 ARG A O 1
ATOM 885 N N . TYR A 1 113 ? 1.589 7.773 -7.883 1.00 95.25 113 TYR A N 1
ATOM 886 C CA . TYR A 1 113 ? 2.451 6.679 -7.422 1.00 95.25 113 TYR A CA 1
ATOM 887 C C . TYR A 1 113 ? 2.883 5.734 -8.545 1.00 95.25 113 TYR A C 1
ATOM 889 O O . TYR A 1 113 ? 3.695 4.848 -8.293 1.00 95.25 113 TYR A O 1
ATOM 897 N N . ASN A 1 114 ? 2.375 5.926 -9.768 1.00 92.00 114 ASN A N 1
ATOM 898 C CA . ASN A 1 114 ? 2.559 4.962 -10.853 1.00 92.00 114 ASN A CA 1
ATOM 899 C C . ASN A 1 114 ? 4.025 4.785 -11.296 1.00 92.00 114 ASN A C 1
ATOM 901 O O . ASN A 1 114 ? 4.426 3.757 -11.840 1.00 92.00 114 ASN A O 1
ATOM 905 N N . ASP A 1 115 ? 4.845 5.799 -11.050 1.00 93.00 115 ASP A N 1
ATOM 906 C CA . ASP A 1 115 ? 6.277 5.796 -11.330 1.00 93.00 115 ASP A CA 1
ATOM 907 C C . ASP A 1 115 ? 7.086 4.868 -10.412 1.00 93.00 115 ASP A C 1
ATOM 909 O O . ASP A 1 115 ? 8.255 4.628 -10.693 1.00 93.00 115 ASP A O 1
ATOM 913 N N . ILE A 1 116 ? 6.518 4.344 -9.320 1.00 95.12 116 ILE A N 1
ATOM 914 C CA . ILE A 1 116 ? 7.211 3.370 -8.460 1.00 95.12 116 ILE A CA 1
ATOM 915 C C . ILE A 1 116 ? 7.499 2.091 -9.251 1.00 95.12 116 ILE A C 1
ATOM 917 O O . ILE A 1 116 ? 8.615 1.577 -9.203 1.00 95.12 116 ILE A O 1
ATOM 921 N N . THR A 1 117 ? 6.529 1.606 -10.031 1.00 94.44 117 THR A N 1
ATOM 922 C CA . THR A 1 117 ? 6.744 0.443 -10.900 1.00 94.44 117 THR A CA 1
ATOM 923 C C . THR A 1 117 ? 7.777 0.747 -11.974 1.00 94.44 117 THR A C 1
ATOM 925 O O . THR A 1 117 ? 8.720 -0.020 -12.139 1.00 94.44 117 THR A O 1
ATOM 928 N N . THR A 1 118 ? 7.638 1.869 -12.689 1.00 93.50 118 THR A N 1
ATOM 929 C CA . THR A 1 118 ? 8.544 2.186 -13.805 1.00 93.50 118 THR A CA 1
ATOM 930 C C . THR A 1 118 ? 9.965 2.460 -13.328 1.00 93.50 118 THR A C 1
ATOM 932 O O . THR A 1 118 ? 10.912 2.022 -13.967 1.00 93.50 118 THR A O 1
ATOM 935 N N . ASP A 1 119 ? 10.137 3.114 -12.179 1.00 94.88 119 ASP A N 1
ATOM 936 C CA . ASP A 1 119 ? 11.450 3.325 -11.570 1.00 94.88 119 ASP A CA 1
ATOM 937 C C . ASP A 1 119 ? 12.132 1.999 -11.221 1.00 94.88 119 ASP A C 1
ATOM 939 O O . ASP A 1 119 ? 13.322 1.835 -11.488 1.00 94.88 119 ASP A O 1
ATOM 943 N N . TYR A 1 120 ? 11.386 1.029 -10.683 1.00 93.31 120 TYR A N 1
ATOM 944 C CA . TYR A 1 120 ? 11.935 -0.302 -10.440 1.00 93.31 120 TYR A CA 1
ATOM 945 C C . TYR A 1 120 ? 12.296 -1.030 -11.741 1.00 93.31 120 TYR A C 1
ATOM 947 O O . TYR A 1 120 ? 13.364 -1.635 -11.824 1.00 93.31 120 TYR A O 1
ATOM 955 N N . GLU A 1 121 ? 11.453 -0.936 -12.774 1.00 92.88 121 GLU A N 1
ATOM 956 C CA . GLU A 1 121 ? 11.733 -1.513 -14.097 1.00 92.88 121 GLU A CA 1
ATOM 957 C C . GLU A 1 121 ? 13.004 -0.928 -14.733 1.00 92.88 121 GLU A C 1
ATOM 959 O O . GLU A 1 121 ? 13.811 -1.669 -15.296 1.00 92.88 121 GLU A O 1
ATOM 964 N N . GLU A 1 122 ? 13.205 0.385 -14.633 1.00 95.19 122 GLU A N 1
ATOM 965 C CA . GLU A 1 122 ? 14.319 1.093 -15.273 1.00 95.19 122 GLU A CA 1
ATOM 966 C C . GLU A 1 122 ? 15.627 1.003 -14.474 1.00 95.19 122 GLU A C 1
ATOM 968 O O . GLU A 1 122 ? 16.710 0.953 -15.062 1.00 95.19 122 GLU A O 1
ATOM 973 N N . ASN A 1 123 ? 15.542 0.953 -13.141 1.00 94.69 123 ASN A N 1
ATOM 974 C CA . ASN A 1 123 ? 16.692 1.085 -12.239 1.00 94.69 123 ASN A CA 1
ATOM 975 C C . ASN A 1 123 ? 16.910 -0.137 -11.334 1.00 94.69 123 ASN A C 1
ATOM 977 O O . ASN A 1 123 ? 17.566 -0.029 -10.292 1.00 94.69 123 ASN A O 1
ATOM 981 N N . LYS A 1 124 ? 16.384 -1.310 -11.713 1.00 91.94 124 LYS A N 1
ATOM 982 C CA . LYS A 1 124 ? 16.429 -2.536 -10.900 1.00 91.94 124 LYS A CA 1
ATOM 983 C C . LYS A 1 124 ? 17.801 -2.820 -10.299 1.00 91.94 124 LYS A C 1
ATOM 985 O O . LYS A 1 124 ? 17.913 -3.025 -9.100 1.00 91.94 124 LYS A O 1
ATOM 990 N N . ALA A 1 125 ? 18.856 -2.836 -11.114 1.00 92.12 125 ALA A N 1
ATOM 991 C CA . ALA A 1 125 ? 20.191 -3.21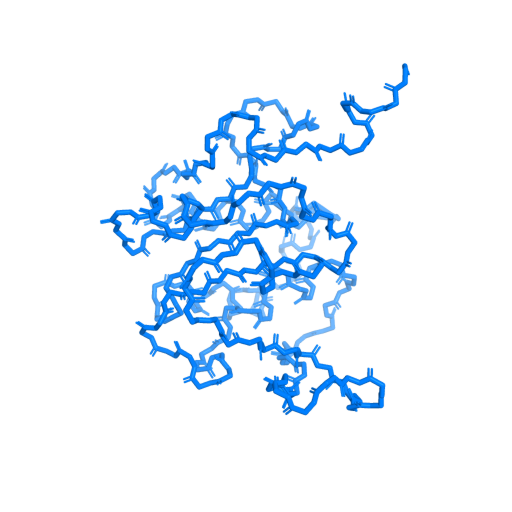2 -10.646 1.00 92.12 125 ALA A CA 1
ATOM 992 C C . ALA A 1 125 ? 20.713 -2.258 -9.557 1.00 92.12 125 ALA A C 1
ATOM 994 O O . ALA A 1 125 ? 21.380 -2.680 -8.613 1.00 92.12 125 ALA A O 1
ATOM 995 N N . GLN A 1 126 ? 20.409 -0.968 -9.680 1.00 94.69 126 GLN A N 1
ATOM 996 C CA . GLN A 1 126 ? 20.783 0.066 -8.725 1.00 94.69 126 GLN A CA 1
ATOM 997 C C . GLN A 1 126 ? 19.943 -0.034 -7.449 1.00 94.69 126 GLN A C 1
ATOM 999 O O . GLN A 1 126 ? 20.495 0.079 -6.354 1.00 94.69 126 GLN A O 1
ATOM 1004 N N . ILE A 1 127 ? 18.636 -0.269 -7.585 1.00 93.44 127 ILE A N 1
ATOM 1005 C CA . ILE A 1 127 ? 17.704 -0.421 -6.462 1.00 93.44 127 ILE A CA 1
ATOM 1006 C C . ILE A 1 127 ? 18.031 -1.693 -5.677 1.00 93.44 127 ILE A C 1
ATOM 1008 O O . ILE A 1 127 ? 18.261 -1.609 -4.474 1.00 93.44 127 ILE A O 1
ATOM 1012 N N . ASP A 1 128 ? 18.181 -2.837 -6.341 1.00 91.25 128 ASP A N 1
ATOM 1013 C CA . ASP A 1 128 ? 18.581 -4.098 -5.708 1.00 91.25 128 ASP A CA 1
ATOM 1014 C C . ASP A 1 128 ? 19.936 -3.951 -4.996 1.00 91.25 128 ASP A C 1
ATOM 1016 O O . ASP A 1 128 ? 20.116 -4.435 -3.881 1.00 91.25 128 ASP A O 1
ATOM 1020 N N . LYS A 1 129 ? 20.893 -3.225 -5.593 1.00 91.88 129 LYS A N 1
ATOM 1021 C CA . LYS A 1 129 ? 22.181 -2.934 -4.946 1.00 91.88 129 LYS A CA 1
ATOM 1022 C C . LYS A 1 129 ? 22.031 -2.044 -3.708 1.00 91.88 129 LYS A C 1
ATOM 1024 O O . LYS A 1 129 ? 22.799 -2.210 -2.762 1.00 91.88 129 LYS A O 1
ATOM 1029 N N . LYS A 1 130 ? 21.110 -1.075 -3.726 1.00 93.75 130 LYS A N 1
ATOM 1030 C CA . LYS A 1 130 ? 20.900 -0.126 -2.622 1.00 93.75 130 LYS A CA 1
ATOM 1031 C C . LYS A 1 130 ? 20.132 -0.762 -1.462 1.00 93.75 130 LYS A C 1
ATOM 1033 O O . LYS A 1 130 ? 20.547 -0.591 -0.322 1.00 93.75 130 LYS A O 1
ATOM 1038 N N . TYR A 1 131 ? 19.039 -1.462 -1.749 1.00 91.25 131 TYR A N 1
ATOM 1039 C CA . TYR A 1 131 ? 18.093 -1.943 -0.738 1.00 91.25 131 TYR A CA 1
ATOM 1040 C C . TYR A 1 131 ? 18.207 -3.446 -0.462 1.00 91.25 131 TYR A C 1
ATOM 1042 O O . TYR A 1 131 ? 17.767 -3.912 0.585 1.00 91.25 131 TYR A O 1
ATOM 1050 N N . GLY A 1 132 ? 18.806 -4.235 -1.356 1.00 86.81 132 GLY A N 1
ATOM 1051 C CA . GLY A 1 132 ? 18.944 -5.679 -1.169 1.00 86.81 132 GLY A CA 1
ATOM 1052 C C . GLY A 1 132 ? 17.584 -6.360 -1.021 1.00 86.81 132 GLY A C 1
ATOM 1053 O O . GLY A 1 132 ? 16.807 -6.386 -1.964 1.00 86.81 132 GLY A O 1
ATOM 1054 N N . SER A 1 133 ? 17.297 -6.910 0.163 1.00 80.81 133 SER A N 1
ATOM 1055 C CA . SER A 1 133 ? 15.999 -7.513 0.512 1.00 80.81 133 SER A CA 1
ATOM 1056 C C . SER A 1 133 ? 15.042 -6.562 1.248 1.00 80.81 133 SER A C 1
ATOM 1058 O O . SER A 1 133 ? 13.949 -6.979 1.624 1.00 80.81 133 SER A O 1
ATOM 1060 N N . ALA A 1 134 ? 15.435 -5.309 1.491 1.00 83.31 134 ALA A N 1
ATOM 1061 C CA . ALA A 1 134 ? 14.668 -4.322 2.250 1.00 83.31 134 ALA A CA 1
ATOM 1062 C C . ALA A 1 134 ? 13.658 -3.569 1.363 1.00 83.31 134 ALA A C 1
ATOM 1064 O O . ALA A 1 134 ? 13.717 -2.350 1.203 1.00 83.31 134 ALA A O 1
ATOM 1065 N N . SER A 1 135 ? 12.713 -4.289 0.754 1.00 85.12 135 SER A N 1
ATOM 1066 C CA . SER A 1 135 ? 11.746 -3.691 -0.184 1.00 85.12 135 SER A CA 1
ATOM 1067 C C . SER A 1 135 ? 10.823 -2.648 0.448 1.00 85.12 135 SER A C 1
ATOM 1069 O O . SER A 1 135 ? 10.428 -1.686 -0.208 1.00 85.12 135 SER A O 1
ATOM 1071 N N . GLN A 1 136 ? 10.530 -2.793 1.740 1.00 91.38 136 GLN A N 1
ATOM 1072 C CA . GLN A 1 136 ? 9.755 -1.822 2.509 1.00 91.38 136 GLN A CA 1
ATOM 1073 C C . GLN A 1 136 ? 10.473 -0.475 2.633 1.00 91.38 136 GLN A C 1
ATOM 1075 O O . GLN A 1 136 ? 9.819 0.564 2.562 1.00 91.38 136 GLN A O 1
ATOM 1080 N N . GLU A 1 137 ? 11.805 -0.470 2.749 1.00 94.00 137 GLU A N 1
ATOM 1081 C CA . GLU A 1 137 ? 12.600 0.764 2.743 1.00 94.00 137 GLU A CA 1
ATOM 1082 C C . GLU A 1 137 ? 12.545 1.440 1.371 1.00 94.00 137 GLU A C 1
ATOM 1084 O O . GLU A 1 137 ? 12.360 2.652 1.300 1.00 94.00 137 GLU A O 1
ATOM 1089 N N . TYR A 1 138 ? 12.623 0.665 0.280 1.00 94.44 138 TYR A N 1
ATOM 1090 C CA . TYR A 1 138 ? 12.465 1.205 -1.074 1.00 94.44 138 TYR A CA 1
ATOM 1091 C C . TYR A 1 138 ? 11.105 1.882 -1.253 1.00 94.44 138 TYR A C 1
ATOM 1093 O O . TYR A 1 138 ? 11.046 3.053 -1.632 1.00 94.44 138 TYR A O 1
ATOM 1101 N N . LEU A 1 139 ? 10.015 1.173 -0.940 1.00 95.31 139 LEU A N 1
ATOM 1102 C CA . LEU A 1 139 ? 8.673 1.741 -1.044 1.00 95.31 139 LEU A CA 1
ATOM 1103 C C . LEU A 1 139 ? 8.549 2.995 -0.168 1.00 95.31 139 LEU A C 1
ATOM 1105 O O . LEU A 1 139 ? 8.077 4.028 -0.638 1.00 95.31 139 LEU A O 1
ATOM 1109 N N . SER A 1 140 ? 9.037 2.937 1.072 1.00 96.50 140 SER A N 1
ATOM 1110 C CA . SER A 1 140 ? 8.995 4.065 2.007 1.00 96.50 140 SER A CA 1
ATOM 1111 C C . SER A 1 140 ? 9.732 5.293 1.476 1.00 96.50 140 SER A C 1
ATOM 1113 O O . SER A 1 140 ? 9.149 6.376 1.456 1.00 96.50 140 SER A O 1
ATOM 1115 N N . ASP A 1 141 ? 10.952 5.133 0.957 1.00 96.56 141 ASP A N 1
ATOM 1116 C CA . ASP A 1 141 ? 11.726 6.214 0.333 1.00 96.56 141 ASP A CA 1
ATOM 1117 C C . ASP A 1 141 ? 10.954 6.859 -0.829 1.00 96.56 141 ASP A C 1
ATOM 1119 O O . ASP A 1 141 ? 10.899 8.088 -0.944 1.00 96.56 141 ASP A O 1
ATOM 1123 N N . LYS A 1 142 ? 10.314 6.047 -1.684 1.00 96.81 142 LYS A N 1
ATOM 1124 C CA . LYS A 1 142 ? 9.517 6.549 -2.814 1.00 96.81 142 LYS A CA 1
ATOM 1125 C C . LYS A 1 142 ? 8.286 7.323 -2.354 1.00 96.81 142 LYS A C 1
ATOM 1127 O O . LYS A 1 142 ? 7.970 8.356 -2.945 1.00 96.81 142 LYS A O 1
ATOM 1132 N N . ILE A 1 143 ? 7.603 6.859 -1.310 1.00 97.56 143 ILE A N 1
ATOM 1133 C CA . ILE A 1 143 ? 6.445 7.559 -0.745 1.00 97.56 143 ILE A CA 1
ATOM 1134 C C . ILE A 1 143 ? 6.878 8.861 -0.060 1.00 97.56 143 ILE A C 1
ATOM 1136 O O . ILE A 1 143 ? 6.271 9.906 -0.301 1.00 97.56 143 ILE A O 1
ATOM 1140 N N . ILE A 1 144 ? 7.958 8.841 0.723 1.00 97.44 144 ILE A N 1
ATOM 1141 C CA . ILE A 1 144 ? 8.523 10.034 1.372 1.00 97.44 144 ILE A CA 1
ATOM 1142 C C . ILE A 1 144 ? 8.902 11.081 0.322 1.00 97.44 144 ILE A C 1
ATOM 1144 O O . ILE A 1 144 ? 8.541 12.245 0.473 1.00 97.44 144 ILE A O 1
ATOM 1148 N N . ALA A 1 145 ? 9.533 10.686 -0.786 1.00 97.12 145 ALA A N 1
ATOM 1149 C CA . ALA A 1 145 ? 9.870 11.609 -1.872 1.00 97.12 145 ALA A CA 1
ATOM 1150 C C . ALA A 1 145 ? 8.640 12.313 -2.489 1.00 97.12 145 ALA A C 1
ATOM 1152 O O . ALA A 1 145 ? 8.769 13.406 -3.036 1.00 97.12 145 ALA A O 1
ATOM 1153 N N . LYS A 1 146 ? 7.447 11.710 -2.391 1.00 95.81 146 LYS A N 1
ATOM 1154 C CA . LYS A 1 146 ? 6.182 12.231 -2.945 1.00 95.81 146 LYS A CA 1
ATOM 1155 C C . LYS A 1 146 ? 5.340 13.021 -1.949 1.00 95.81 146 LYS A C 1
ATOM 1157 O O . LYS A 1 146 ? 4.537 13.856 -2.361 1.00 95.81 146 LYS A O 1
ATOM 1162 N N . GLN A 1 147 ? 5.456 12.707 -0.662 1.00 96.50 147 GLN A N 1
ATOM 1163 C CA . GLN A 1 147 ? 4.583 13.231 0.398 1.00 96.50 147 GLN A CA 1
ATOM 1164 C C . GLN A 1 147 ? 5.330 14.056 1.448 1.00 96.50 147 GLN A C 1
ATOM 1166 O O . GLN A 1 147 ? 4.705 14.663 2.310 1.00 96.50 147 GLN A O 1
ATOM 1171 N N . GLY A 1 148 ? 6.662 14.047 1.424 1.00 96.94 148 GLY A N 1
ATOM 1172 C CA . GLY A 1 148 ? 7.528 14.611 2.459 1.00 96.94 148 GLY A CA 1
ATOM 1173 C C . GLY A 1 148 ? 7.708 13.702 3.679 1.00 96.94 148 GLY A C 1
ATOM 1174 O O . GLY A 1 148 ? 8.779 13.708 4.279 1.00 96.94 148 GLY A O 1
ATOM 1175 N N . ALA A 1 149 ? 6.700 12.900 4.030 1.00 97.00 149 ALA A N 1
ATOM 1176 C CA . ALA A 1 149 ? 6.756 11.917 5.109 1.00 97.00 149 ALA A CA 1
ATOM 1177 C C . ALA A 1 149 ? 5.772 10.759 4.874 1.00 97.00 149 ALA A C 1
ATOM 1179 O O . ALA A 1 149 ? 4.814 10.875 4.101 1.00 97.00 149 ALA A O 1
ATOM 1180 N N . LEU A 1 150 ? 5.990 9.648 5.580 1.00 97.50 150 LEU A N 1
ATOM 1181 C CA . LEU A 1 150 ? 4.992 8.590 5.695 1.00 97.50 150 LEU A CA 1
ATOM 1182 C C . LEU A 1 150 ? 3.832 9.052 6.582 1.00 97.50 150 LEU A C 1
ATOM 1184 O O . LEU A 1 150 ? 4.032 9.719 7.598 1.00 97.50 150 LEU A O 1
ATOM 1188 N N . LYS A 1 151 ? 2.613 8.669 6.198 1.00 98.12 151 LYS A N 1
ATOM 1189 C CA . LYS A 1 151 ? 1.429 8.779 7.050 1.00 98.12 151 LYS A CA 1
ATOM 1190 C C . LYS A 1 151 ? 1.112 7.401 7.602 1.00 98.12 151 LYS A C 1
ATOM 1192 O O . LYS A 1 151 ? 0.943 6.451 6.839 1.00 98.12 151 LYS A O 1
ATOM 1197 N N . PHE A 1 152 ? 1.038 7.300 8.922 1.00 97.94 152 PHE A N 1
ATOM 1198 C CA . PHE A 1 152 ? 0.839 6.024 9.592 1.00 97.94 152 PHE A CA 1
ATOM 1199 C C . PHE A 1 152 ? -0.604 5.821 10.034 1.00 97.94 152 PHE A C 1
ATOM 1201 O O . PH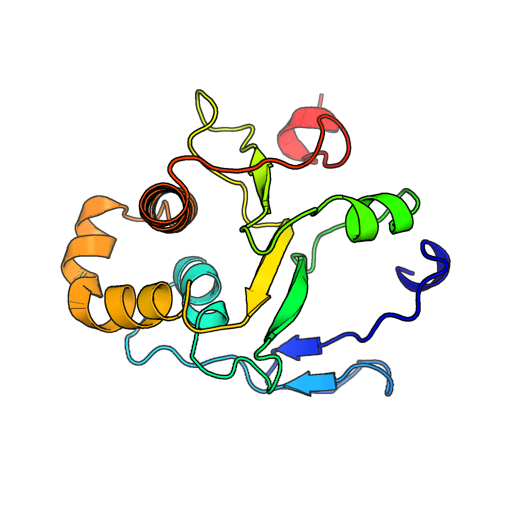E A 1 152 ? -1.322 6.781 10.331 1.00 97.94 152 PHE A O 1
ATOM 1208 N N . TRP A 1 153 ? -1.025 4.560 10.091 1.00 98.00 153 TRP A N 1
ATOM 1209 C CA . TRP A 1 153 ? -2.238 4.189 10.814 1.00 98.00 153 TRP A CA 1
ATOM 1210 C C . TRP A 1 153 ? -2.091 4.497 12.313 1.00 98.00 153 TRP A C 1
ATOM 1212 O O . TRP A 1 153 ? -0.977 4.425 12.838 1.00 98.00 153 TRP A O 1
ATOM 1222 N N . PRO A 1 154 ? -3.191 4.802 13.028 1.00 96.94 154 PRO A N 1
ATOM 1223 C CA . PRO A 1 154 ? -3.153 5.008 14.470 1.00 96.94 154 PRO A CA 1
ATOM 1224 C C . PRO A 1 154 ? -2.528 3.834 15.224 1.00 96.94 154 PRO A C 1
ATOM 1226 O O . PRO A 1 154 ? -2.732 2.662 14.889 1.00 96.94 154 PRO A O 1
ATOM 1229 N N . GLU A 1 155 ? -1.803 4.162 16.292 1.00 92.38 155 GLU A N 1
ATOM 1230 C CA . GLU A 1 155 ? -1.181 3.163 17.150 1.00 92.38 155 GLU A CA 1
ATOM 1231 C C . GLU A 1 155 ? -2.227 2.173 17.689 1.00 92.38 155 GLU A C 1
ATOM 1233 O O . GLU A 1 155 ? -3.300 2.544 18.167 1.00 92.38 155 GLU A O 1
ATOM 1238 N N . GLY A 1 156 ? -1.906 0.882 17.605 1.00 92.69 156 GLY A N 1
ATOM 1239 C CA . GLY A 1 156 ? -2.735 -0.199 18.132 1.00 92.69 156 GLY A CA 1
ATOM 1240 C C . GLY A 1 156 ? -3.836 -0.705 17.203 1.00 92.69 156 GLY A C 1
ATOM 1241 O O . GLY A 1 156 ? -4.430 -1.734 17.525 1.00 92.69 156 GLY A O 1
ATOM 1242 N N . TRP A 1 157 ? -4.070 -0.063 16.053 1.00 96.19 157 TRP A N 1
ATOM 1243 C CA . TRP A 1 157 ? -4.968 -0.601 15.020 1.00 96.19 157 TRP A CA 1
ATOM 1244 C C . TRP A 1 157 ? -4.407 -1.865 14.376 1.00 96.19 157 TRP A C 1
ATOM 1246 O O . TRP A 1 157 ? -5.148 -2.799 14.082 1.00 96.19 157 TRP A O 1
ATOM 1256 N N . PHE A 1 158 ? -3.085 -1.912 14.221 1.00 96.50 158 PHE A N 1
ATOM 1257 C CA . PHE A 1 158 ? -2.360 -3.078 13.741 1.00 96.50 158 PHE A CA 1
ATOM 1258 C C . PHE A 1 158 ? -1.467 -3.632 14.843 1.00 96.50 158 PHE A C 1
ATOM 1260 O O . PHE A 1 158 ? -0.891 -2.888 15.642 1.00 96.50 158 PHE A O 1
ATOM 1267 N N . ARG A 1 159 ? -1.353 -4.960 14.880 1.00 95.38 159 ARG A N 1
ATOM 1268 C CA . ARG A 1 159 ? -0.498 -5.692 15.814 1.00 95.38 159 ARG A CA 1
ATOM 1269 C C . ARG A 1 159 ? 0.255 -6.770 15.052 1.00 95.38 159 ARG A C 1
ATOM 1271 O O . ARG A 1 159 ? -0.353 -7.602 14.388 1.00 95.38 159 ARG A O 1
ATOM 1278 N N . SER A 1 160 ? 1.577 -6.776 15.178 1.00 94.94 160 SER A N 1
ATOM 1279 C CA . SER A 1 160 ? 2.392 -7.904 14.728 1.00 94.94 160 SER A CA 1
ATOM 1280 C C . SER A 1 160 ? 2.312 -9.049 15.728 1.00 94.94 160 SER A C 1
ATOM 1282 O O . SER A 1 160 ? 2.601 -8.845 16.909 1.00 94.94 160 SER A O 1
ATOM 1284 N N . PHE A 1 161 ? 2.025 -10.256 15.235 1.00 93.12 161 PHE A N 1
ATOM 1285 C CA . PHE A 1 161 ? 2.090 -11.479 16.032 1.00 93.12 161 PHE A CA 1
ATOM 1286 C C . PHE A 1 161 ? 3.459 -11.636 16.712 1.00 93.12 161 PHE A C 1
ATOM 1288 O O . PHE A 1 161 ? 3.531 -11.868 17.917 1.00 93.12 161 PHE A O 1
ATOM 1295 N N . ARG A 1 162 ? 4.549 -11.408 15.964 1.00 93.25 162 ARG A N 1
ATOM 1296 C CA . ARG A 1 162 ? 5.926 -11.524 16.464 1.00 93.25 162 ARG A CA 1
ATOM 1297 C C . ARG A 1 162 ? 6.242 -10.547 17.596 1.00 93.25 162 ARG A C 1
ATOM 1299 O O . ARG A 1 162 ? 6.939 -10.932 18.522 1.00 93.25 162 ARG A O 1
ATOM 1306 N N . PHE A 1 163 ? 5.790 -9.297 17.494 1.00 93.62 163 PHE A N 1
ATOM 1307 C CA . PHE A 1 163 ? 6.162 -8.242 18.447 1.00 93.62 163 PHE A CA 1
ATOM 1308 C C . PHE A 1 163 ? 5.167 -8.055 19.600 1.00 93.62 163 PHE A C 1
ATOM 1310 O O . PHE A 1 163 ? 5.550 -7.513 20.629 1.00 93.62 163 PHE A O 1
ATOM 1317 N N . HIS A 1 164 ? 3.902 -8.460 19.437 1.00 95.06 164 HIS A N 1
ATOM 1318 C CA . HIS A 1 164 ? 2.839 -8.163 20.411 1.00 95.06 164 HIS A CA 1
ATOM 1319 C C . HIS A 1 164 ? 2.162 -9.395 21.005 1.00 95.06 164 HIS A C 1
ATOM 1321 O O . HIS A 1 164 ? 1.499 -9.271 22.032 1.00 95.06 164 HIS A O 1
ATOM 1327 N N . CYS A 1 165 ? 2.247 -10.551 20.345 1.00 91.88 165 CYS A N 1
ATOM 1328 C CA . CYS A 1 165 ? 1.543 -11.758 20.782 1.00 91.88 165 CYS A CA 1
ATOM 1329 C C . CYS A 1 165 ? 2.491 -12.837 21.305 1.00 91.88 165 CYS A C 1
ATOM 1331 O O . CYS A 1 165 ? 2.067 -13.671 22.103 1.00 91.88 165 CYS A O 1
ATOM 1333 N N . LEU A 1 166 ? 3.748 -12.838 20.855 1.00 91.81 166 LEU A N 1
ATOM 1334 C CA . LEU A 1 166 ? 4.774 -13.719 21.400 1.00 91.81 166 LEU A CA 1
ATOM 1335 C C . LEU A 1 166 ? 5.334 -13.156 22.721 1.00 91.81 166 LEU A C 1
ATOM 1337 O O . LEU A 1 166 ? 5.454 -11.935 22.840 1.00 91.81 166 LEU A O 1
ATOM 1341 N N . PRO A 1 167 ? 5.635 -14.029 23.700 1.00 79.38 167 PRO A N 1
ATOM 1342 C CA . PRO A 1 167 ? 6.212 -13.647 24.988 1.00 79.38 167 PRO A CA 1
ATOM 1343 C C . PRO A 1 167 ? 7.679 -13.210 24.894 1.00 79.38 167 PRO A C 1
ATOM 1345 O O . PRO A 1 167 ? 8.388 -13.667 23.965 1.00 79.38 167 PRO A O 1
#

Secondary structure (DSSP, 8-state):
-GGGG-SS---EEEE-S--TT--TTEEEEPPPP-SS---THHHHHHHTTSTTGGG-TT-EEEEE-TT----S--HHHHH---SS--EEEEPTTSSSSS-EEEEEEEEE-SHHHHHHHHHHHHHHHHHHHHHTT-HHHHHHHHHHHHHSSPEEPPTTSS--IIIII--

Radius of gyration: 16.06 Å; chains: 1; bounding box: 43×37×42 Å

pLDDT: mean 92.5, std 5.55, range [69.75, 98.56]

Sequence (167 aa):
MVLANTSRQVKFHCFTDTRDGLDDDIAVLPIPEVKVDAAGIFKRETAFFSKNLGGLDGQRVFYFDLDVLVVNGLDDLFAYPKDDDFYIIDDWASKGHSVGQGSCFSWVVGDRYNDITTDYEENKAQIDKKYGSASQEYLSDKIIAKQGALKFWPEGWFRSFRFHCLP